Protein AF-A0AAD1AS30-F1 (afdb_monomer)

pLDDT: mean 77.39, std 13.65, range [39.88, 93.94]

Solvent-accessible surface area (backbone atoms only — not comparable to full-atom values): 8058 Å² total; per-residue (Å²): 141,64,68,65,61,52,54,53,53,50,51,54,53,48,52,54,52,49,54,53,50,52,53,52,50,53,56,51,44,54,50,42,52,52,54,44,55,59,56,69,76,44,88,89,43,78,70,53,53,60,50,45,53,52,46,53,54,51,39,52,51,52,52,53,50,50,54,52,54,50,52,48,62,75,53,72,80,58,82,58,70,66,55,58,51,50,53,53,46,52,54,46,54,50,53,51,73,70,59,84,82,53,68,69,59,50,50,52,49,52,49,50,46,53,52,51,52,48,51,52,49,53,50,50,58,64,48,54,78,66,57,78,78,75,75,76,77,86,117

Organism: NCBI:txid1423732

InterPro domains:
  IPR0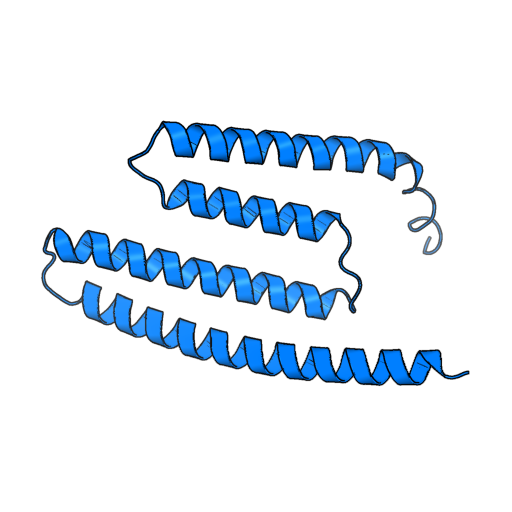09315 Phosphate-starvation-induced PsiE [PTHR37819] (5-123)
  IPR020948 Phosphate-starvation-induced PsiE-like [PF06146] (14-120)

Foldseek 3Di:
DCVVVVVVVVVVVVVVVLVVVLVVLVVVLVVLVVVLVVLVPDPDDVVSVLVSLVSVLVSVVSVLVNVLSVVCVVVPNDDDVVSVLVSVLVVLVSVLVNDDDDVVSNVVSVVVNVVSVVVVVVCCVVCVVVPPPPVPPPD

Radius of gyration: 20.55 Å; Cα contacts (8 Å, |Δi|>4): 45; chains: 1; bounding box: 48×37×62 Å

Secondary structure (DSSP, 8-state):
--HHHHHHHHHHHHHHHHHHHHHHHHHHHHHHHHHHHHHHTS---HHHHHHHHHHHHHHHHHHHHHHHHHHHHHTTT---HHHHHHHHHHHHHHHHHH--S-HHHHHHHHHHHHHHHHHHHHHHHHHHTTGGGSSSS--

Structure (mmCIF, N/CA/C/O backbone):
data_AF-A0AAD1AS30-F1
#
_entry.id   AF-A0AAD1AS30-F1
#
loop_
_atom_site.group_PDB
_atom_site.id
_atom_site.type_symbol
_atom_site.label_atom_id
_atom_site.label_alt_id
_atom_site.label_comp_id
_atom_site.label_asym_id
_atom_site.label_entity_id
_atom_site.label_seq_id
_atom_site.pdbx_PDB_ins_code
_atom_site.Cartn_x
_atom_site.Cartn_y
_atom_site.Cartn_z
_atom_site.occupancy
_atom_site.B_iso_or_equiv
_atom_site.auth_seq_id
_atom_site.auth_comp_id
_atom_site.auth_asym_id
_atom_site.auth_atom_id
_atom_site.pdbx_PDB_model_num
ATOM 1 N N . MET A 1 1 ? -31.895 -13.211 20.709 1.00 47.56 1 MET A N 1
ATOM 2 C CA . MET A 1 1 ? -31.068 -14.423 20.503 1.00 47.56 1 MET A CA 1
ATOM 3 C C . MET A 1 1 ? -30.814 -14.791 19.023 1.00 47.56 1 MET A C 1
ATOM 5 O O . MET A 1 1 ? -30.378 -15.901 18.764 1.00 47.56 1 MET A O 1
ATOM 9 N N . LYS A 1 2 ? -31.029 -13.891 18.036 1.00 55.72 2 LYS A N 1
ATOM 10 C CA . LYS A 1 2 ? -30.764 -14.167 16.600 1.00 55.72 2 LYS A CA 1
ATOM 11 C C . LYS A 1 2 ? -29.492 -13.499 16.039 1.00 55.72 2 LYS A C 1
ATOM 13 O O . LYS A 1 2 ? -29.010 -13.929 15.003 1.00 55.72 2 LYS A O 1
ATOM 18 N N . PHE A 1 3 ? -28.927 -12.493 16.715 1.00 58.81 3 PHE A N 1
ATOM 19 C CA . PHE A 1 3 ? -27.803 -11.693 16.197 1.00 58.81 3 PHE A CA 1
ATOM 20 C C . PHE A 1 3 ? -26.473 -12.456 16.077 1.00 58.81 3 PHE A C 1
ATOM 22 O O . PHE A 1 3 ? -25.702 -12.172 15.163 1.00 58.81 3 PHE A O 1
ATOM 29 N N . ASP A 1 4 ? -26.219 -13.456 16.923 1.00 65.31 4 ASP A N 1
ATOM 30 C CA . ASP A 1 4 ? -24.945 -14.192 16.891 1.00 65.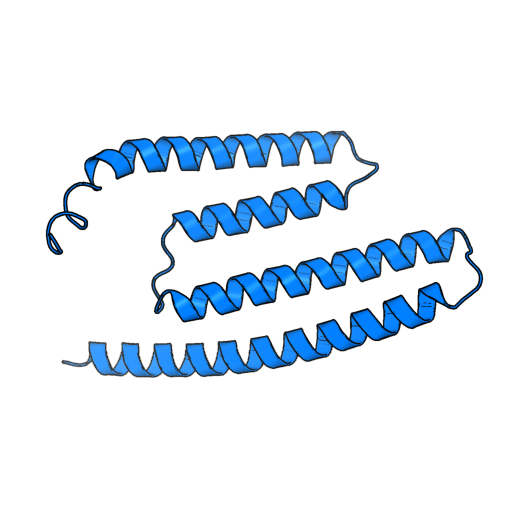31 4 ASP A CA 1
ATOM 31 C C . ASP A 1 4 ? -24.837 -15.162 15.710 1.00 65.31 4 ASP A C 1
ATOM 33 O O . ASP A 1 4 ? -23.756 -15.342 15.153 1.00 65.31 4 ASP A O 1
ATOM 37 N N . HIS A 1 5 ? -25.959 -15.732 15.257 1.00 65.50 5 HIS A N 1
ATOM 38 C CA . HIS A 1 5 ? -25.971 -16.583 14.064 1.00 65.50 5 HIS A CA 1
ATOM 39 C C . HIS A 1 5 ? -25.689 -15.777 12.788 1.00 65.50 5 HIS A C 1
ATOM 41 O O . HIS A 1 5 ? -24.949 -16.244 11.926 1.00 65.50 5 HIS A O 1
ATOM 47 N N . TYR A 1 6 ? -26.208 -14.545 12.693 1.00 69.38 6 TYR A N 1
ATOM 48 C CA . TYR A 1 6 ? -25.915 -13.650 11.568 1.00 69.38 6 TYR A CA 1
ATOM 49 C C . TYR A 1 6 ? -24.441 -13.248 11.527 1.00 69.38 6 TYR A C 1
ATOM 51 O O . TYR A 1 6 ? -23.822 -13.354 10.475 1.00 69.38 6 TYR A O 1
ATOM 59 N N . LYS A 1 7 ? -23.851 -12.862 12.667 1.00 71.25 7 LYS A N 1
ATOM 60 C CA . LYS A 1 7 ? -22.416 -12.535 12.740 1.00 71.25 7 LYS A CA 1
ATOM 61 C C . LYS A 1 7 ? -21.538 -13.709 12.309 1.00 71.25 7 LYS A C 1
ATOM 63 O O . LYS A 1 7 ? -20.586 -13.521 11.563 1.00 71.25 7 LYS A O 1
ATOM 68 N N . LYS A 1 8 ? -21.887 -14.927 12.730 1.00 75.06 8 LYS A N 1
ATOM 69 C CA . LYS A 1 8 ? -21.120 -16.132 12.396 1.00 75.06 8 LYS A CA 1
ATOM 70 C C . LYS A 1 8 ? -21.182 -16.479 10.905 1.00 75.06 8 LYS A C 1
ATOM 72 O O . LYS A 1 8 ? -20.162 -16.841 10.333 1.00 75.06 8 LYS A O 1
ATOM 77 N N . ILE A 1 9 ? -22.351 -16.334 10.275 1.00 80.81 9 ILE A N 1
ATOM 78 C CA . ILE A 1 9 ? -22.518 -16.555 8.828 1.00 80.81 9 ILE A CA 1
ATOM 79 C C . ILE A 1 9 ? -21.784 -15.475 8.024 1.00 80.81 9 ILE A C 1
ATOM 81 O O . ILE A 1 9 ? -21.121 -15.798 7.044 1.00 80.81 9 ILE A O 1
ATOM 85 N N . VAL A 1 10 ? -21.867 -14.210 8.451 1.00 78.81 10 VAL A N 1
ATOM 86 C CA . VAL A 1 10 ? -21.181 -13.089 7.789 1.00 78.81 10 VAL A CA 1
ATOM 87 C C . VAL A 1 10 ? -19.663 -13.247 7.859 1.00 78.81 10 VAL A C 1
ATOM 89 O O . VAL A 1 10 ? -19.015 -13.138 6.824 1.00 78.81 10 VAL A O 1
ATOM 92 N N . ASN A 1 11 ? -19.103 -13.577 9.026 1.00 77.81 11 ASN A N 1
ATOM 93 C CA . ASN A 1 11 ? -17.660 -13.794 9.166 1.00 77.81 11 ASN A CA 1
ATOM 94 C C . ASN A 1 11 ? -17.186 -15.003 8.347 1.00 77.81 11 ASN A C 1
ATOM 96 O O . ASN A 1 11 ? -16.188 -14.909 7.648 1.00 77.81 11 ASN A O 1
ATOM 100 N N . ALA A 1 12 ? -17.935 -16.112 8.354 1.00 81.12 12 ALA A N 1
ATOM 101 C CA . ALA A 1 12 ? -17.587 -17.278 7.541 1.00 81.12 12 ALA A CA 1
ATOM 102 C C . ALA A 1 12 ? -17.622 -16.969 6.033 1.00 81.12 12 ALA A C 1
ATOM 104 O O . ALA A 1 12 ? -16.759 -17.421 5.284 1.00 81.12 12 ALA A O 1
ATOM 105 N N . ALA A 1 13 ? -18.603 -16.183 5.577 1.00 83.19 13 ALA A N 1
ATOM 106 C CA . ALA A 1 13 ? -18.667 -15.731 4.191 1.00 83.19 13 ALA A CA 1
ATOM 107 C C . ALA A 1 13 ? -17.510 -14.777 3.841 1.00 83.19 13 ALA A C 1
ATOM 109 O O . ALA A 1 13 ? -16.945 -14.890 2.754 1.00 83.19 13 ALA A O 1
ATOM 110 N N . LEU A 1 14 ? -17.141 -13.874 4.758 1.00 81.50 14 LEU A N 1
ATOM 111 C CA . LEU A 1 14 ? -15.996 -12.974 4.613 1.00 81.50 14 LEU A CA 1
ATOM 112 C C . LEU A 1 14 ? -14.677 -13.740 4.523 1.00 81.50 14 LEU A C 1
ATOM 114 O O . LEU A 1 14 ? -13.916 -13.475 3.600 1.00 81.50 14 LEU A O 1
ATOM 118 N N . ASP A 1 15 ? -14.438 -14.719 5.396 1.00 82.62 15 ASP A N 1
ATOM 119 C CA . ASP A 1 15 ? -13.218 -15.536 5.380 1.00 82.62 15 ASP A CA 1
ATOM 120 C C . ASP A 1 15 ? -13.075 -16.322 4.069 1.00 82.62 15 ASP A C 1
ATOM 122 O O . ASP A 1 15 ? -11.998 -16.357 3.472 1.00 82.62 15 ASP A O 1
ATOM 126 N N . ILE A 1 16 ? -14.171 -16.909 3.570 1.00 87.06 16 ILE A N 1
ATOM 127 C CA . ILE A 1 16 ? -14.179 -17.616 2.279 1.00 87.06 16 ILE A CA 1
ATOM 128 C C . ILE A 1 16 ? -13.884 -16.645 1.130 1.00 87.06 16 ILE A C 1
ATOM 130 O O . ILE A 1 16 ? -13.077 -16.955 0.250 1.00 87.06 16 ILE A O 1
ATOM 134 N N . LEU A 1 17 ? -14.518 -15.467 1.135 1.00 85.25 17 LEU A N 1
ATOM 135 C CA . LEU A 1 17 ? -14.298 -14.438 0.121 1.00 85.25 17 LEU A CA 1
ATOM 136 C C . LEU A 1 17 ? -12.850 -13.933 0.145 1.00 85.25 17 LEU A C 1
ATOM 138 O O . LEU A 1 17 ? -12.240 -13.785 -0.913 1.00 85.25 17 LEU A O 1
ATOM 142 N N . LEU A 1 18 ? -12.289 -13.706 1.333 1.00 83.50 18 LEU A N 1
ATOM 143 C CA . LEU A 1 18 ? -10.914 -13.250 1.497 1.00 83.50 18 LEU A CA 1
ATOM 144 C C . LEU A 1 18 ? -9.902 -14.312 1.077 1.00 83.50 18 LEU A C 1
ATOM 146 O O . LEU A 1 18 ? -8.936 -13.985 0.392 1.00 83.50 18 LEU A O 1
ATOM 150 N N . GLY A 1 19 ? -10.135 -15.577 1.431 1.00 85.19 19 GLY A N 1
ATOM 151 C CA . GLY A 1 19 ? -9.299 -16.691 0.992 1.00 85.19 19 GLY A CA 1
ATOM 152 C C . GLY A 1 19 ? -9.296 -16.839 -0.531 1.00 85.19 19 GLY A C 1
ATOM 153 O O . GLY A 1 19 ? -8.231 -16.945 -1.139 1.00 85.19 19 GLY A O 1
ATOM 154 N N . LEU A 1 20 ? -10.473 -16.762 -1.166 1.00 89.25 20 LEU A N 1
ATOM 155 C CA . LEU A 1 20 ? -10.594 -16.759 -2.627 1.00 89.25 20 LEU A CA 1
ATOM 156 C C . LEU A 1 20 ? -9.821 -15.584 -3.242 1.00 89.25 20 LEU A C 1
ATOM 158 O O . LEU A 1 20 ? -9.058 -15.765 -4.191 1.00 89.25 20 LEU A O 1
ATOM 162 N N . LEU A 1 21 ? -10.004 -14.385 -2.690 1.00 87.75 21 LEU A N 1
ATOM 163 C CA . LEU A 1 21 ? -9.358 -13.169 -3.165 1.00 87.75 21 LEU A CA 1
ATOM 164 C C . LEU A 1 21 ? -7.831 -13.254 -3.042 1.00 87.75 21 LEU A C 1
ATOM 166 O O . LEU A 1 21 ? -7.132 -12.931 -4.000 1.00 87.75 21 LEU A O 1
ATOM 170 N N . ALA A 1 22 ? -7.310 -13.760 -1.923 1.00 85.81 22 ALA A N 1
ATOM 171 C CA . ALA A 1 22 ? -5.879 -13.977 -1.728 1.00 85.81 22 ALA A CA 1
ATOM 172 C C . ALA A 1 22 ? -5.293 -14.919 -2.793 1.00 85.81 22 ALA A C 1
ATOM 174 O O . ALA A 1 22 ? -4.264 -14.604 -3.391 1.00 85.81 22 ALA A O 1
ATOM 175 N N . ILE A 1 23 ? -5.976 -16.033 -3.090 1.00 89.50 23 ILE A N 1
ATOM 176 C CA . ILE A 1 23 ? -5.553 -16.982 -4.134 1.00 89.50 23 ILE A CA 1
ATOM 177 C C . ILE A 1 23 ? -5.503 -16.296 -5.502 1.00 89.50 23 ILE A C 1
ATOM 179 O O . ILE A 1 23 ? -4.505 -16.417 -6.214 1.00 89.50 23 ILE A O 1
ATOM 183 N N . VAL A 1 24 ? -6.554 -15.553 -5.866 1.00 91.06 24 VAL A N 1
ATOM 184 C CA . VAL A 1 24 ? -6.606 -14.814 -7.135 1.00 91.06 24 VAL A CA 1
ATOM 185 C C . VAL A 1 24 ? -5.426 -13.852 -7.233 1.00 91.06 24 VAL A C 1
ATOM 187 O O . VAL A 1 24 ? -4.710 -13.863 -8.233 1.00 91.06 24 VAL A O 1
ATOM 190 N N . VAL A 1 25 ? -5.173 -13.062 -6.191 1.00 88.12 25 VAL A N 1
ATOM 191 C CA . VAL A 1 25 ? -4.095 -12.070 -6.214 1.00 88.12 25 VAL A CA 1
ATOM 192 C C . VAL A 1 25 ? -2.724 -12.732 -6.353 1.00 88.12 25 VAL A C 1
ATOM 194 O O . VAL A 1 25 ? -1.932 -12.280 -7.177 1.00 88.12 25 VAL A O 1
ATOM 197 N N . VAL A 1 26 ? -2.457 -13.838 -5.650 1.00 89.06 26 VAL A N 1
ATOM 198 C CA . VAL A 1 26 ? -1.198 -14.593 -5.800 1.00 89.06 26 VAL A CA 1
ATOM 199 C C . VAL A 1 26 ? -1.009 -15.087 -7.239 1.00 89.06 26 VAL A C 1
ATOM 201 O O . VAL A 1 26 ? 0.081 -14.947 -7.796 1.00 89.06 26 VAL A O 1
ATOM 204 N N . VAL A 1 27 ? -2.061 -15.604 -7.884 1.00 91.81 27 VAL A N 1
ATOM 205 C CA . VAL A 1 27 ? -2.001 -16.031 -9.294 1.00 91.81 27 VAL A CA 1
ATOM 206 C C . VAL A 1 27 ? -1.682 -14.853 -10.221 1.00 91.81 27 VAL A C 1
ATOM 208 O O . VAL A 1 27 ? -0.825 -14.974 -11.098 1.00 91.81 27 VAL A O 1
ATOM 211 N N . PHE A 1 28 ? -2.326 -13.701 -10.016 1.00 89.62 28 PHE A N 1
ATOM 212 C CA . PHE A 1 28 ? -2.024 -12.488 -10.780 1.00 89.62 28 PHE A CA 1
ATOM 213 C C . PHE A 1 28 ? -0.582 -12.022 -10.555 1.00 89.62 28 PHE A C 1
ATOM 215 O O . PHE A 1 28 ? 0.113 -11.715 -11.520 1.00 89.62 28 PHE A O 1
ATOM 222 N N . MET A 1 29 ? -0.097 -12.024 -9.313 1.00 89.44 29 MET A N 1
ATOM 223 C CA . MET A 1 29 ? 1.276 -11.635 -8.986 1.00 89.44 29 MET A CA 1
ATOM 224 C C . MET A 1 29 ? 2.314 -12.510 -9.693 1.00 89.44 29 MET A C 1
ATOM 226 O O . MET A 1 29 ? 3.277 -11.981 -10.246 1.00 89.44 29 MET A O 1
ATOM 230 N N . LEU A 1 30 ? 2.106 -13.829 -9.733 1.00 92.62 30 LEU A N 1
ATOM 231 C CA . LEU A 1 30 ? 2.980 -14.743 -10.475 1.00 92.62 30 LEU A CA 1
ATOM 232 C C . LEU A 1 30 ? 3.008 -14.418 -11.971 1.00 92.62 30 LEU A C 1
ATOM 234 O O . LEU A 1 30 ? 4.075 -14.436 -12.583 1.00 92.62 30 LEU A O 1
ATOM 238 N N . ARG A 1 31 ? 1.855 -14.073 -12.551 1.00 91.94 31 ARG A N 1
ATOM 239 C CA . ARG A 1 31 ? 1.770 -13.653 -13.953 1.00 91.94 31 ARG A CA 1
ATOM 240 C C . ARG A 1 31 ? 2.596 -12.391 -14.214 1.00 91.94 31 ARG A C 1
ATOM 242 O O . ARG A 1 31 ? 3.422 -12.408 -15.120 1.00 91.94 31 ARG A O 1
ATOM 249 N N . TYR A 1 32 ? 2.461 -11.366 -13.369 1.00 88.44 32 TYR A N 1
ATOM 250 C CA . TYR A 1 32 ? 3.268 -10.145 -13.471 1.00 88.44 32 TYR A CA 1
ATOM 251 C C . TYR A 1 32 ? 4.773 -10.422 -13.355 1.00 88.44 32 TYR A C 1
ATOM 253 O O . TYR A 1 32 ? 5.553 -9.855 -14.114 1.00 88.44 32 TYR A O 1
ATOM 261 N N . ILE A 1 33 ? 5.198 -11.325 -12.462 1.00 89.44 33 ILE A N 1
ATOM 262 C CA . ILE A 1 33 ? 6.614 -11.717 -12.337 1.00 89.44 33 ILE A CA 1
ATOM 263 C C . ILE A 1 33 ? 7.135 -12.331 -13.645 1.00 89.44 33 ILE A C 1
ATOM 265 O O . ILE A 1 33 ? 8.232 -11.987 -14.091 1.00 89.44 33 ILE A O 1
ATOM 269 N N . ILE A 1 34 ? 6.357 -13.219 -14.272 1.00 90.31 34 ILE A N 1
ATOM 270 C CA . ILE A 1 34 ? 6.724 -13.847 -15.550 1.00 90.31 34 ILE A CA 1
ATOM 271 C C . ILE A 1 34 ? 6.786 -12.796 -16.666 1.00 90.31 34 ILE A C 1
ATOM 273 O O . ILE A 1 34 ? 7.752 -12.775 -17.433 1.00 90.31 34 ILE A O 1
ATOM 277 N N . ASP A 1 35 ? 5.796 -11.903 -16.737 1.00 86.25 35 ASP A N 1
ATOM 278 C CA . ASP A 1 35 ? 5.728 -10.846 -17.748 1.00 86.25 35 ASP A CA 1
ATOM 279 C C . ASP A 1 35 ? 6.930 -9.893 -17.632 1.00 86.25 35 ASP A C 1
ATOM 281 O O . ASP A 1 35 ? 7.648 -9.692 -18.617 1.00 86.25 35 ASP A O 1
ATOM 285 N N . ILE A 1 36 ? 7.232 -9.405 -16.423 1.00 86.31 36 ILE A N 1
ATOM 286 C CA . ILE A 1 36 ? 8.406 -8.565 -16.134 1.00 86.31 36 ILE A CA 1
ATOM 287 C C . ILE A 1 36 ? 9.701 -9.299 -16.506 1.00 86.31 36 ILE A C 1
ATOM 289 O O . ILE A 1 36 ? 10.540 -8.745 -17.220 1.00 86.31 36 ILE A O 1
ATOM 293 N N . GLY A 1 37 ? 9.856 -10.557 -16.075 1.00 85.75 37 GLY A N 1
ATOM 294 C CA . GLY A 1 37 ? 11.038 -11.366 -16.375 1.00 85.75 37 GL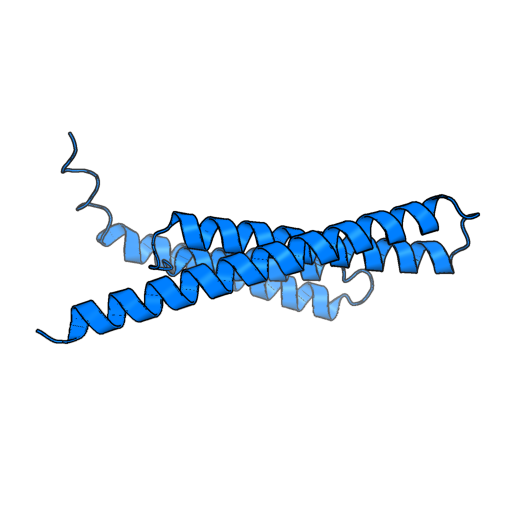Y A CA 1
ATOM 295 C C . GLY A 1 37 ? 11.257 -11.549 -17.879 1.00 85.75 37 GLY A C 1
ATOM 296 O O . GLY A 1 37 ? 12.377 -11.411 -18.368 1.00 85.75 37 GLY A O 1
ATOM 297 N N . SER A 1 38 ? 10.183 -11.772 -18.638 1.00 82.75 38 SER A N 1
ATOM 298 C CA . SER A 1 38 ? 10.248 -11.916 -20.095 1.00 82.75 38 SER A CA 1
ATOM 299 C C . SER A 1 38 ? 10.592 -10.610 -20.826 1.00 82.75 38 SER A C 1
ATOM 301 O O . SER A 1 38 ? 11.236 -10.649 -21.878 1.00 82.75 38 SER A O 1
ATOM 303 N N . MET A 1 39 ? 10.194 -9.455 -20.277 1.00 79.94 39 MET A N 1
ATOM 304 C CA . MET A 1 39 ? 10.507 -8.138 -20.839 1.00 79.94 39 MET A CA 1
ATOM 305 C C . MET A 1 39 ? 11.962 -7.732 -20.588 1.00 79.94 39 MET A C 1
ATOM 307 O O . MET A 1 39 ? 12.580 -7.163 -21.484 1.00 79.94 39 MET A O 1
ATOM 311 N N . ILE A 1 40 ? 12.527 -8.068 -19.423 1.00 78.81 40 ILE A N 1
ATOM 312 C CA . ILE A 1 40 ? 13.928 -7.767 -19.073 1.00 78.81 40 ILE A CA 1
ATOM 313 C C . ILE A 1 40 ? 14.917 -8.554 -19.950 1.00 78.81 40 ILE A C 1
ATOM 315 O O . ILE A 1 40 ? 16.001 -8.063 -20.254 1.00 78.81 40 ILE A O 1
ATOM 319 N N . LEU A 1 41 ? 14.544 -9.759 -20.391 1.00 75.12 41 LEU A N 1
ATOM 320 C CA . LEU A 1 41 ? 15.390 -10.615 -21.235 1.00 75.12 41 LEU A CA 1
ATOM 321 C C . LEU A 1 41 ? 15.445 -10.183 -22.716 1.00 75.12 41 LEU A C 1
ATOM 323 O O . LEU A 1 41 ? 16.216 -10.758 -23.486 1.00 75.12 41 LEU A O 1
ATOM 327 N N . ARG A 1 42 ? 14.642 -9.197 -23.144 1.00 74.06 42 ARG A N 1
ATOM 328 C CA . ARG A 1 42 ? 14.658 -8.655 -24.516 1.00 74.06 42 ARG A CA 1
ATOM 329 C C . ARG A 1 42 ? 15.573 -7.425 -24.612 1.00 74.06 42 ARG A C 1
ATOM 331 O O . ARG A 1 42 ? 15.713 -6.698 -23.632 1.00 74.06 42 ARG A O 1
ATOM 338 N N . PRO A 1 43 ? 16.175 -7.143 -25.784 1.00 68.06 43 PRO A N 1
ATOM 339 C CA . PRO A 1 43 ? 17.016 -5.961 -25.963 1.00 68.06 43 PRO A CA 1
ATOM 340 C C . PRO A 1 43 ? 16.245 -4.668 -25.645 1.00 68.06 43 PRO A C 1
ATOM 342 O O . PRO A 1 43 ? 15.176 -4.401 -26.201 1.00 68.06 43 PRO A O 1
ATOM 345 N N . LEU A 1 44 ? 16.807 -3.885 -24.717 1.00 61.94 44 LEU A N 1
ATOM 346 C CA . LEU A 1 44 ? 16.237 -2.663 -24.146 1.00 61.94 44 LEU A CA 1
ATOM 347 C C . LEU A 1 44 ? 16.001 -1.597 -25.224 1.00 61.94 44 LEU A C 1
ATOM 349 O O . LEU A 1 44 ? 16.927 -0.940 -25.690 1.00 61.94 44 LEU A O 1
ATOM 353 N N . SER A 1 45 ? 14.734 -1.415 -25.590 1.00 66.62 45 SER A N 1
ATOM 354 C CA . SER A 1 45 ? 14.242 -0.241 -26.322 1.00 66.62 45 SER A CA 1
ATOM 355 C C . SER A 1 45 ? 13.563 0.708 -25.327 1.00 66.62 45 SER A C 1
ATOM 357 O O . SER A 1 45 ? 12.999 0.238 -24.339 1.00 66.62 45 SER A O 1
ATOM 359 N N . ALA A 1 46 ? 13.582 2.024 -25.566 1.00 64.12 46 ALA A N 1
ATOM 360 C CA . ALA A 1 46 ? 13.008 3.015 -24.640 1.00 64.12 46 ALA A CA 1
ATOM 361 C C . ALA A 1 46 ? 11.525 2.741 -24.292 1.00 64.12 46 ALA A C 1
ATOM 363 O O . ALA A 1 46 ? 11.126 2.897 -23.139 1.00 64.12 46 ALA A O 1
ATOM 364 N N . ASP A 1 47 ? 10.744 2.213 -25.242 1.00 70.38 47 ASP A N 1
ATOM 365 C CA . ASP A 1 47 ? 9.357 1.774 -25.015 1.00 70.38 47 ASP A CA 1
ATOM 366 C C . ASP A 1 47 ? 9.229 0.560 -24.075 1.00 70.38 47 ASP A C 1
ATOM 368 O O . ASP A 1 47 ? 8.263 0.454 -23.317 1.00 70.38 47 ASP A O 1
ATOM 372 N N . LEU A 1 48 ? 10.203 -0.361 -24.074 1.00 74.38 48 LEU A N 1
ATOM 373 C CA . LEU A 1 48 ? 10.198 -1.491 -23.138 1.00 74.38 48 LEU A CA 1
ATOM 374 C C . LEU A 1 48 ? 10.445 -1.029 -21.703 1.00 74.38 48 LEU A C 1
ATOM 376 O O . LEU A 1 48 ? 9.871 -1.607 -20.785 1.00 74.38 48 LEU A O 1
ATOM 380 N N . PHE A 1 49 ? 11.261 0.007 -21.497 1.00 75.12 49 PHE A N 1
ATOM 381 C CA . PHE A 1 49 ? 11.556 0.508 -20.156 1.00 75.12 49 PHE A CA 1
ATOM 382 C C . PHE A 1 49 ? 10.302 1.072 -19.477 1.00 75.12 49 PHE A C 1
ATOM 384 O O . PHE A 1 49 ? 9.984 0.681 -18.354 1.00 75.12 49 PHE A O 1
ATOM 391 N N . GLY A 1 50 ? 9.535 1.911 -20.185 1.00 77.69 50 GLY A N 1
ATOM 392 C CA . GLY A 1 50 ? 8.257 2.423 -19.680 1.00 77.69 50 GLY A CA 1
ATOM 393 C C . GLY A 1 50 ? 7.273 1.297 -19.354 1.00 77.69 50 GLY A C 1
ATOM 394 O O . GLY A 1 50 ? 6.638 1.304 -18.298 1.00 77.69 50 GLY A O 1
ATOM 395 N N . LYS A 1 51 ? 7.217 0.270 -20.211 1.00 80.56 51 LYS A N 1
ATOM 396 C CA . LYS A 1 51 ? 6.361 -0.898 -19.991 1.00 80.56 51 LYS A CA 1
ATOM 397 C C . LYS A 1 51 ? 6.780 -1.709 -18.761 1.00 80.56 51 LYS A C 1
ATOM 399 O O . LYS A 1 51 ? 5.927 -2.059 -17.955 1.00 80.56 51 LYS A O 1
ATOM 404 N N . VAL A 1 52 ? 8.075 -1.943 -18.557 1.00 82.62 52 VAL A N 1
ATOM 405 C CA . VAL A 1 52 ? 8.593 -2.655 -17.375 1.00 82.62 52 VAL A CA 1
ATOM 406 C C . VAL A 1 52 ? 8.250 -1.910 -16.085 1.00 82.62 52 VAL A C 1
ATOM 408 O O . VAL A 1 52 ? 7.766 -2.531 -15.141 1.00 82.62 52 VAL A O 1
ATOM 411 N N . ILE A 1 53 ? 8.435 -0.587 -16.041 1.00 82.25 53 ILE A N 1
ATOM 412 C CA . ILE A 1 53 ? 8.083 0.220 -14.861 1.00 82.25 53 ILE A CA 1
ATOM 413 C C . ILE A 1 53 ? 6.583 0.13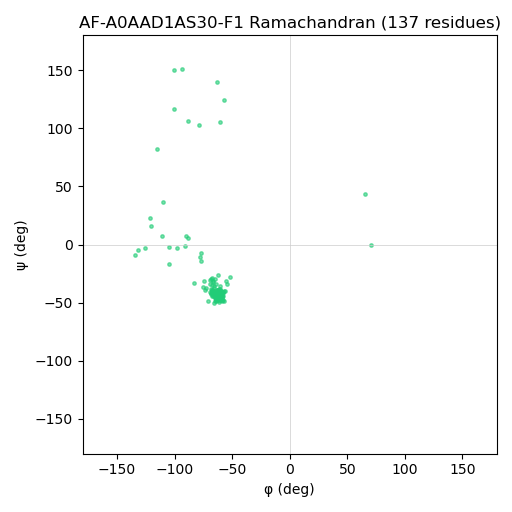2 -14.554 1.00 82.25 53 ILE A C 1
ATOM 415 O O . ILE A 1 53 ? 6.201 0.027 -13.385 1.00 82.25 53 ILE A O 1
ATOM 419 N N . GLN A 1 54 ? 5.734 0.112 -15.583 1.00 82.44 54 GLN A N 1
ATOM 420 C CA . GLN A 1 54 ? 4.290 -0.056 -15.423 1.00 82.44 54 GLN A CA 1
ATOM 421 C C . GLN A 1 54 ? 3.920 -1.437 -14.851 1.00 82.44 54 GLN A C 1
ATOM 423 O O . GLN A 1 54 ? 3.097 -1.521 -13.932 1.00 82.44 54 GLN A O 1
ATOM 428 N N . GLU A 1 55 ? 4.535 -2.513 -15.348 1.00 86.19 55 GLU A N 1
ATOM 429 C CA . GLU A 1 55 ? 4.299 -3.875 -14.846 1.00 86.19 55 GLU A CA 1
ATOM 430 C C . GLU A 1 55 ? 4.804 -4.038 -13.398 1.00 86.19 55 GLU A C 1
ATOM 432 O O . GLU A 1 55 ? 4.078 -4.538 -12.538 1.00 86.19 55 GLU A O 1
ATOM 437 N N . VAL A 1 56 ? 6.000 -3.527 -13.076 1.00 85.75 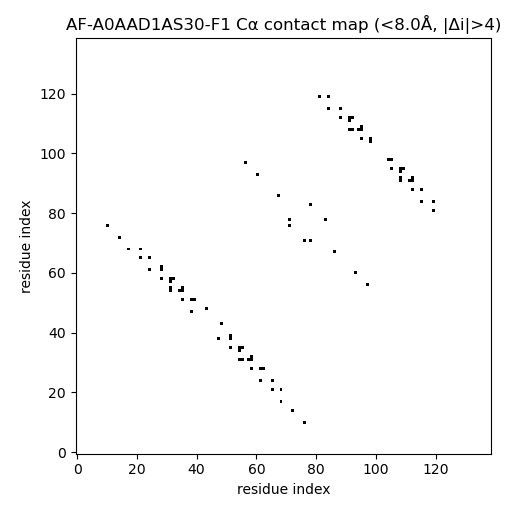56 VAL A N 1
ATOM 438 C CA . VAL A 1 56 ? 6.573 -3.541 -11.710 1.00 85.75 56 VAL A CA 1
ATOM 439 C C . VAL A 1 56 ? 5.696 -2.759 -10.730 1.00 85.75 56 VAL A C 1
ATOM 441 O O . VAL A 1 56 ? 5.409 -3.217 -9.623 1.00 85.75 56 VAL A O 1
ATOM 444 N N . THR A 1 57 ? 5.217 -1.591 -11.150 1.00 83.81 57 THR A N 1
ATOM 445 C CA . THR A 1 57 ? 4.289 -0.762 -10.374 1.00 83.81 57 THR A CA 1
ATOM 446 C C . THR A 1 57 ? 2.974 -1.487 -10.077 1.00 83.81 57 THR A C 1
ATOM 448 O O . THR A 1 57 ? 2.400 -1.325 -8.994 1.00 83.81 57 THR A O 1
ATOM 451 N N . SER A 1 58 ? 2.474 -2.263 -11.040 1.00 86.25 58 SER A N 1
ATOM 452 C CA . SER A 1 58 ? 1.238 -3.043 -10.908 1.00 86.25 58 SER A CA 1
ATOM 453 C C . SER A 1 58 ? 1.436 -4.254 -9.996 1.00 86.25 58 SER A C 1
ATOM 455 O O . SER A 1 58 ? 0.581 -4.546 -9.163 1.00 86.25 58 SER A O 1
ATOM 457 N N . PHE A 1 59 ? 2.598 -4.905 -10.065 1.00 88.44 59 PHE A N 1
ATOM 458 C CA . PHE A 1 59 ? 2.984 -5.951 -9.122 1.00 88.44 59 PHE A CA 1
ATOM 459 C C . PHE A 1 59 ? 3.018 -5.434 -7.675 1.00 88.44 59 PHE A C 1
ATOM 461 O O . PHE A 1 59 ? 2.446 -6.059 -6.780 1.00 88.44 59 PHE A O 1
ATOM 468 N N . PHE A 1 60 ? 3.631 -4.268 -7.444 1.00 83.31 60 PHE A N 1
ATOM 469 C CA . PHE A 1 60 ? 3.731 -3.686 -6.104 1.00 83.31 60 PHE A CA 1
ATOM 470 C C . PHE A 1 60 ? 2.355 -3.321 -5.513 1.00 83.31 60 PHE A C 1
ATOM 472 O O . PHE A 1 60 ? 2.142 -3.522 -4.320 1.00 83.31 60 PHE A O 1
ATOM 479 N N . MET A 1 61 ? 1.389 -2.890 -6.342 1.00 83.81 61 MET A N 1
ATOM 480 C CA . MET A 1 61 ? -0.014 -2.702 -5.916 1.00 83.81 61 MET A CA 1
ATOM 481 C C . MET A 1 61 ? -0.645 -3.968 -5.371 1.00 83.81 61 MET A C 1
ATOM 483 O O . MET A 1 61 ? -1.320 -3.947 -4.344 1.00 83.81 61 MET A O 1
ATOM 487 N N . LEU A 1 62 ? -0.476 -5.066 -6.104 1.00 87.44 62 LEU A N 1
ATOM 488 C CA . LEU A 1 62 ? -1.073 -6.336 -5.728 1.00 87.44 62 LEU A CA 1
ATOM 489 C C . LEU A 1 62 ? -0.427 -6.874 -4.456 1.00 87.44 62 LEU A C 1
ATOM 491 O O . LEU A 1 62 ? -1.137 -7.350 -3.577 1.00 87.44 62 LEU A O 1
ATOM 495 N N . PHE A 1 63 ? 0.890 -6.723 -4.313 1.00 85.00 63 PHE A N 1
ATOM 496 C CA . PHE A 1 63 ? 1.593 -7.074 -3.083 1.00 85.00 63 PHE A CA 1
ATOM 497 C C . PHE A 1 63 ? 1.085 -6.284 -1.868 1.00 85.00 63 PHE A C 1
ATOM 499 O O . PHE A 1 63 ? 0.790 -6.873 -0.829 1.00 85.00 63 PHE A O 1
ATOM 506 N N . GLU A 1 64 ? 0.931 -4.966 -2.005 1.00 80.81 64 GLU A N 1
ATOM 507 C CA . GLU A 1 64 ? 0.362 -4.115 -0.957 1.00 80.81 64 GLU A CA 1
ATOM 508 C C . GLU A 1 64 ? -1.052 -4.573 -0.578 1.00 80.81 64 GLU A C 1
ATOM 510 O O . GLU A 1 64 ? -1.369 -4.724 0.602 1.00 80.81 64 GLU A O 1
ATOM 515 N N . PHE A 1 65 ? -1.879 -4.882 -1.577 1.00 81.19 65 PHE A N 1
ATOM 516 C CA . PHE A 1 65 ? -3.223 -5.400 -1.362 1.00 81.19 65 PHE A CA 1
ATOM 517 C C . PHE A 1 65 ? -3.232 -6.727 -0.590 1.00 81.19 65 PHE A C 1
ATOM 519 O O . PHE A 1 65 ? -4.032 -6.886 0.331 1.00 81.19 65 PHE A O 1
ATOM 526 N N . VAL A 1 66 ? -2.309 -7.647 -0.888 1.00 83.19 66 VAL A N 1
ATOM 527 C CA . VAL A 1 66 ? -2.148 -8.897 -0.125 1.00 83.19 66 VAL A CA 1
ATOM 528 C C . VAL A 1 66 ? -1.762 -8.619 1.326 1.00 83.19 66 VAL A C 1
ATOM 530 O O . VAL A 1 66 ? -2.367 -9.196 2.226 1.00 83.19 66 VAL A O 1
ATOM 533 N N . ILE A 1 67 ? -0.803 -7.722 1.578 1.00 79.44 67 ILE A N 1
ATOM 534 C CA . ILE A 1 67 ? -0.395 -7.366 2.948 1.00 79.44 67 ILE A CA 1
ATOM 535 C C . ILE A 1 67 ? -1.580 -6.809 3.741 1.00 79.44 67 ILE A C 1
ATOM 537 O O . ILE A 1 67 ? -1.782 -7.183 4.897 1.00 79.44 67 ILE A O 1
ATOM 541 N N . MET A 1 68 ? -2.374 -5.928 3.130 1.00 76.88 68 MET A N 1
ATOM 542 C CA . MET A 1 68 ? -3.569 -5.374 3.769 1.00 76.88 68 MET A CA 1
ATOM 543 C C . MET A 1 68 ? -4.598 -6.456 4.094 1.00 76.88 68 MET A C 1
ATOM 545 O O . MET A 1 68 ? -5.195 -6.445 5.169 1.00 76.88 68 MET A O 1
ATOM 549 N N . LEU A 1 69 ? -4.786 -7.399 3.176 1.00 77.62 69 LEU A N 1
ATOM 550 C CA . LEU A 1 69 ? -5.736 -8.493 3.311 1.00 77.62 69 LEU A CA 1
ATOM 551 C C . LEU A 1 69 ? -5.316 -9.468 4.422 1.00 77.62 69 LEU A C 1
ATOM 553 O O . LEU A 1 69 ? -6.157 -9.877 5.217 1.00 77.62 69 LEU A O 1
ATOM 557 N N . ILE A 1 70 ? -4.018 -9.762 4.548 1.00 74.94 70 ILE A N 1
ATOM 558 C CA . ILE A 1 70 ? -3.470 -10.561 5.656 1.00 74.94 70 ILE A CA 1
ATOM 559 C C . ILE A 1 70 ? -3.698 -9.852 6.997 1.00 74.94 70 ILE A C 1
ATOM 561 O O . ILE A 1 70 ? -4.245 -10.457 7.917 1.00 74.94 70 ILE A O 1
ATOM 565 N N . ARG A 1 71 ? -3.380 -8.554 7.094 1.00 72.81 71 ARG A N 1
ATOM 566 C CA . ARG A 1 71 ? -3.610 -7.771 8.323 1.00 72.81 71 ARG A CA 1
ATOM 567 C C . ARG A 1 71 ? -5.082 -7.712 8.726 1.00 72.81 71 ARG A C 1
ATOM 569 O O . ARG A 1 71 ? -5.398 -7.753 9.910 1.00 72.81 71 ARG A O 1
ATOM 576 N N . TYR A 1 72 ? -5.989 -7.652 7.752 1.00 73.88 72 TYR A N 1
ATOM 577 C CA . TYR A 1 72 ? -7.426 -7.701 8.019 1.00 73.88 72 TYR A CA 1
ATOM 578 C C . TYR A 1 72 ? -7.853 -9.022 8.682 1.00 73.88 72 TYR A C 1
ATOM 580 O O . TYR A 1 72 ? -8.675 -9.005 9.600 1.00 73.88 72 TYR A O 1
ATOM 588 N N . ILE A 1 73 ? -7.294 -10.156 8.242 1.00 70.19 73 ILE A N 1
ATOM 589 C CA . ILE A 1 73 ? -7.562 -11.471 8.849 1.00 70.19 73 ILE A CA 1
ATOM 590 C C . ILE A 1 73 ? -6.993 -11.520 10.273 1.00 70.19 73 ILE A C 1
ATOM 592 O O . ILE A 1 73 ? -7.672 -11.984 11.190 1.00 70.19 73 ILE A O 1
ATOM 596 N N . GLU A 1 74 ? -5.773 -11.014 10.469 1.00 66.19 74 GLU A N 1
ATOM 597 C CA . GLU A 1 74 ? -5.071 -11.042 11.760 1.00 66.19 74 GLU A CA 1
ATOM 598 C C . GLU A 1 74 ? -5.768 -10.211 12.855 1.00 66.19 74 GLU A C 1
ATOM 600 O O . GLU A 1 74 ? -5.708 -10.573 14.029 1.00 66.19 74 GLU A O 1
ATOM 605 N N . GLU A 1 75 ? -6.485 -9.141 12.499 1.00 64.69 75 GLU A N 1
ATOM 606 C CA . GLU A 1 75 ? -7.140 -8.234 13.462 1.00 64.69 75 GLU A CA 1
ATOM 607 C C . GLU A 1 75 ? -8.584 -8.611 13.836 1.00 64.69 75 GLU A C 1
ATOM 609 O O . GLU A 1 75 ? -9.262 -7.879 14.562 1.00 64.69 75 GLU A O 1
ATOM 614 N N . GLY A 1 76 ? -9.069 -9.779 13.402 1.00 58.31 76 GLY A N 1
ATOM 615 C CA . GLY A 1 76 ? -10.316 -10.347 13.918 1.00 58.31 76 GLY A CA 1
ATOM 616 C C . GLY A 1 76 ? -11.571 -9.526 13.592 1.00 58.31 76 GLY A C 1
ATOM 617 O O . GLY A 1 76 ? -12.442 -9.369 14.448 1.00 58.31 76 GLY A O 1
ATOM 618 N N . HIS A 1 77 ? -11.691 -9.034 12.352 1.00 52.50 77 HIS A N 1
ATOM 619 C CA . HIS A 1 77 ? -12.895 -8.387 11.791 1.00 52.50 77 HIS A CA 1
ATOM 620 C C . HIS A 1 77 ? -13.281 -6.993 12.328 1.00 52.50 77 HIS A C 1
ATOM 622 O O . HIS A 1 77 ? -14.248 -6.403 11.835 1.00 52.50 77 HIS A O 1
ATOM 628 N N . HIS A 1 78 ? -12.543 -6.409 13.271 1.00 56.12 78 HIS A N 1
ATOM 629 C CA . HIS A 1 78 ? -12.676 -4.986 13.585 1.00 56.12 78 HIS A CA 1
ATOM 630 C C . HIS A 1 78 ? -11.541 -4.241 12.906 1.00 56.12 78 HIS A C 1
ATOM 632 O O . HIS A 1 78 ? -10.400 -4.487 13.251 1.00 56.12 78 HIS A O 1
ATOM 638 N N . ILE A 1 79 ? -11.845 -3.337 11.968 1.00 54.94 79 ILE A N 1
ATOM 639 C CA . ILE A 1 79 ? -10.845 -2.433 11.385 1.00 54.94 79 ILE A CA 1
ATOM 640 C C . ILE A 1 79 ? -10.792 -1.189 12.278 1.00 54.94 79 ILE A C 1
ATOM 642 O O . ILE A 1 79 ? -11.720 -0.371 12.233 1.00 54.94 79 ILE A O 1
ATOM 646 N N . PRO A 1 80 ? -9.748 -0.993 13.100 1.00 63.78 80 PRO A N 1
ATOM 647 C CA . PRO A 1 80 ? -9.555 0.271 13.788 1.00 63.78 80 PRO A CA 1
ATOM 648 C C . PRO A 1 80 ? -9.334 1.363 12.741 1.00 63.78 80 PRO A C 1
ATOM 650 O O . PRO A 1 80 ? -8.596 1.177 11.775 1.00 63.78 80 PRO A O 1
ATOM 653 N N . ILE A 1 81 ? -9.912 2.543 12.960 1.00 65.56 81 ILE A N 1
ATOM 654 C CA . ILE A 1 81 ? -9.833 3.696 12.040 1.00 65.56 81 ILE A CA 1
ATOM 655 C C . ILE A 1 81 ? -8.376 4.035 11.653 1.00 65.56 81 ILE A C 1
ATOM 657 O O . ILE A 1 81 ? -8.109 4.491 10.543 1.00 65.56 81 ILE A O 1
ATOM 661 N N . ARG A 1 82 ? -7.410 3.731 12.532 1.00 71.62 82 ARG A N 1
ATOM 662 C CA . ARG A 1 82 ? -5.965 3.874 12.285 1.00 71.62 82 ARG A CA 1
ATOM 663 C C . ARG A 1 82 ? -5.478 3.101 11.058 1.00 71.62 82 ARG A C 1
ATOM 665 O O . ARG A 1 82 ? -4.664 3.626 10.309 1.00 71.62 82 ARG A O 1
ATOM 672 N N . TYR A 1 83 ? -5.978 1.892 10.829 1.00 73.12 83 TYR A N 1
ATOM 673 C CA . TYR A 1 83 ? -5.541 1.065 9.706 1.00 73.12 83 TYR A CA 1
ATOM 674 C C . TYR A 1 83 ? -6.082 1.587 8.390 1.00 73.12 83 TYR A C 1
ATOM 676 O O . TYR A 1 83 ? -5.335 1.669 7.426 1.00 73.12 83 TYR A O 1
ATOM 684 N N . LEU A 1 84 ? -7.328 2.059 8.371 1.00 77.06 84 LEU A N 1
ATOM 685 C CA . LEU A 1 84 ? -7.896 2.710 7.193 1.00 77.06 84 LEU A CA 1
ATOM 686 C C . LEU A 1 84 ? -7.098 3.964 6.791 1.00 77.06 84 LEU A C 1
ATOM 688 O O . LEU A 1 84 ? -6.856 4.193 5.604 1.00 77.06 84 LEU A O 1
ATOM 692 N N . ILE A 1 85 ? -6.633 4.739 7.777 1.00 82.44 85 ILE A N 1
ATOM 693 C CA . ILE A 1 85 ? -5.740 5.883 7.551 1.00 82.44 85 ILE A CA 1
ATOM 694 C C . ILE A 1 85 ? -4.391 5.417 6.988 1.00 82.44 85 ILE A C 1
ATOM 696 O O . ILE A 1 85 ? -3.948 5.948 5.976 1.00 82.44 85 ILE A O 1
ATOM 700 N N . LEU A 1 86 ? -3.752 4.411 7.590 1.00 80.19 86 LEU A N 1
ATOM 701 C CA . LEU A 1 86 ? -2.463 3.895 7.111 1.00 80.19 86 LEU A CA 1
ATOM 702 C C . LEU A 1 86 ? -2.553 3.331 5.684 1.00 80.19 86 LEU A C 1
ATOM 704 O O . LEU A 1 86 ? -1.683 3.625 4.874 1.00 80.19 86 LEU A O 1
ATOM 708 N N . ILE A 1 87 ? -3.629 2.612 5.362 1.00 81.50 87 ILE A N 1
ATOM 709 C CA . ILE A 1 87 ? -3.927 2.082 4.021 1.00 81.50 87 ILE A CA 1
ATOM 710 C C . ILE A 1 87 ? -4.074 3.213 2.998 1.00 81.50 87 ILE A C 1
ATOM 712 O O . ILE A 1 87 ? -3.518 3.169 1.902 1.00 81.50 87 ILE A O 1
ATOM 716 N N . SER A 1 88 ? -4.812 4.262 3.359 1.00 84.62 88 SER A N 1
ATOM 717 C CA . SER A 1 88 ? -4.975 5.424 2.483 1.00 84.62 88 SER A CA 1
ATOM 718 C C . SER A 1 88 ? -3.642 6.156 2.290 1.00 84.62 88 SER A C 1
ATOM 720 O O . SER A 1 88 ? -3.343 6.631 1.197 1.00 84.62 88 SER A O 1
ATOM 722 N N . MET A 1 89 ? -2.808 6.208 3.332 1.00 88.38 89 MET A N 1
ATOM 723 C CA . MET A 1 89 ? -1.482 6.819 3.276 1.00 88.38 89 MET A CA 1
ATOM 724 C C . MET A 1 89 ? -0.552 6.076 2.316 1.00 88.38 89 MET A C 1
ATOM 726 O O . MET A 1 89 ? 0.078 6.712 1.471 1.00 88.38 89 MET A O 1
ATOM 730 N N . THR A 1 90 ? -0.476 4.747 2.419 1.00 86.81 90 THR A N 1
ATOM 731 C CA . THR A 1 90 ? 0.382 3.925 1.554 1.00 86.81 90 THR A CA 1
ATOM 732 C C . THR A 1 90 ? -0.082 3.962 0.097 1.00 86.81 90 THR A C 1
ATOM 734 O O . THR A 1 90 ? 0.754 4.137 -0.790 1.00 86.81 90 THR A O 1
ATOM 737 N N . ALA A 1 91 ? -1.396 3.987 -0.153 1.00 86.12 91 ALA A N 1
ATOM 738 C CA . ALA A 1 91 ? -1.951 4.163 -1.495 1.00 86.12 91 ALA A CA 1
ATOM 739 C C . ALA A 1 91 ? -1.534 5.500 -2.145 1.00 86.12 91 ALA A C 1
ATOM 741 O O . ALA A 1 91 ? -1.136 5.526 -3.315 1.00 86.12 91 ALA A O 1
ATOM 742 N N . ILE A 1 92 ? -1.578 6.609 -1.393 1.00 89.38 92 ILE A N 1
ATOM 743 C CA . ILE A 1 92 ? -1.149 7.926 -1.895 1.00 89.38 92 ILE A CA 1
ATOM 744 C C . ILE A 1 92 ? 0.371 7.956 -2.111 1.00 89.38 92 ILE A C 1
ATOM 746 O O . ILE A 1 92 ? 0.825 8.440 -3.148 1.00 89.38 92 ILE A O 1
ATOM 750 N N . LEU A 1 93 ? 1.158 7.403 -1.180 1.00 87.19 93 LEU A N 1
ATOM 751 C CA . LEU A 1 93 ? 2.616 7.290 -1.313 1.00 87.19 93 LEU A CA 1
ATOM 752 C C . LEU A 1 93 ? 3.010 6.500 -2.563 1.00 87.19 93 LEU A C 1
ATOM 754 O O . LEU A 1 93 ? 3.922 6.893 -3.287 1.00 87.19 93 LEU A O 1
ATOM 758 N N . ARG A 1 94 ? 2.300 5.413 -2.860 1.00 86.00 94 ARG A N 1
ATOM 759 C CA . ARG A 1 94 ? 2.545 4.640 -4.071 1.00 86.00 94 ARG A CA 1
ATOM 760 C C . ARG A 1 94 ? 2.171 5.426 -5.324 1.00 86.00 94 ARG A C 1
ATOM 762 O O . ARG A 1 94 ? 2.944 5.438 -6.277 1.00 86.00 94 ARG A O 1
ATOM 769 N N . GLN A 1 95 ? 1.019 6.099 -5.334 1.00 84.06 95 GLN A N 1
ATOM 770 C CA . GLN A 1 95 ? 0.642 6.961 -6.455 1.00 84.06 95 GLN A CA 1
ATOM 771 C C . GLN A 1 95 ? 1.724 8.027 -6.714 1.00 84.06 95 GLN A C 1
ATOM 773 O O . GLN A 1 95 ? 2.090 8.259 -7.864 1.00 84.06 95 GLN A O 1
ATOM 778 N N . LEU A 1 96 ? 2.307 8.591 -5.653 1.00 85.94 96 LEU A N 1
ATOM 779 C CA . LEU A 1 96 ? 3.415 9.543 -5.733 1.00 85.94 96 LEU A CA 1
ATOM 780 C C . LEU A 1 96 ? 4.657 8.966 -6.442 1.00 85.94 96 LEU A C 1
ATOM 782 O O . LEU A 1 96 ? 5.269 9.668 -7.236 1.00 85.94 96 LEU A O 1
ATOM 786 N N . LEU A 1 97 ? 5.016 7.699 -6.193 1.00 79.19 97 LEU A N 1
ATOM 787 C CA . LEU A 1 97 ? 6.169 7.044 -6.838 1.00 79.19 97 LEU A CA 1
ATOM 788 C C . LEU A 1 97 ? 5.970 6.816 -8.345 1.00 79.19 97 LEU A C 1
ATOM 790 O O . LEU A 1 97 ? 6.937 6.781 -9.105 1.00 79.19 97 LEU A O 1
ATOM 794 N N . VAL A 1 98 ? 4.721 6.651 -8.780 1.00 76.88 98 VAL A N 1
ATOM 795 C CA . VAL A 1 98 ? 4.369 6.376 -10.182 1.00 76.88 98 VAL A CA 1
ATOM 796 C C . VAL A 1 98 ? 4.293 7.660 -11.006 1.00 76.88 98 VAL A C 1
ATOM 798 O O . VAL A 1 98 ? 4.633 7.660 -12.188 1.00 76.88 98 VAL A O 1
ATOM 801 N N . LEU A 1 99 ? 3.866 8.768 -10.398 1.00 80.19 99 LEU A N 1
ATOM 802 C CA . LEU A 1 99 ? 3.779 10.058 -11.073 1.00 80.19 99 LEU A CA 1
ATOM 803 C C . LEU A 1 99 ? 5.160 10.710 -11.173 1.00 80.19 99 LEU A C 1
ATOM 805 O O . LEU A 1 99 ? 5.643 11.302 -10.214 1.00 80.19 99 LEU A O 1
ATOM 809 N N . HIS A 1 100 ? 5.765 10.654 -12.360 1.00 66.44 100 HIS A N 1
ATOM 810 C CA . HIS A 1 100 ? 7.079 11.262 -12.607 1.00 66.44 100 HIS A CA 1
ATOM 811 C C . HIS A 1 100 ? 7.067 12.571 -13.419 1.00 66.44 100 HIS A C 1
ATOM 813 O O . HIS A 1 100 ? 8.123 13.170 -13.571 1.00 66.44 100 HIS A O 1
ATOM 819 N N . ASP A 1 101 ? 5.915 13.068 -13.891 1.00 68.00 101 ASP A N 1
ATOM 820 C CA . ASP A 1 101 ? 5.899 14.184 -14.866 1.00 68.00 101 ASP A CA 1
ATOM 821 C C . ASP A 1 101 ? 4.894 15.317 -14.556 1.00 68.00 101 ASP A C 1
ATOM 823 O O . ASP A 1 101 ? 4.910 16.383 -15.166 1.00 68.00 101 ASP A O 1
ATOM 827 N N . ARG A 1 102 ? 4.002 15.133 -13.572 1.00 80.12 102 ARG A N 1
ATOM 828 C CA . ARG A 1 102 ? 2.876 16.050 -13.310 1.00 80.12 102 ARG A CA 1
ATOM 829 C C . ARG A 1 102 ? 3.017 16.724 -11.951 1.00 80.12 102 ARG A C 1
ATOM 831 O O . ARG A 1 102 ? 2.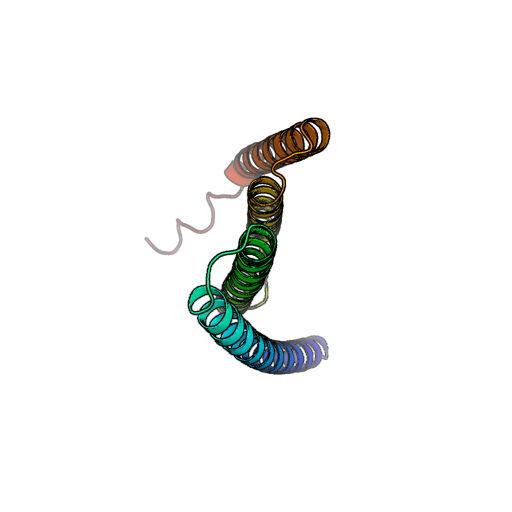395 16.321 -10.973 1.00 80.12 102 ARG A O 1
ATOM 838 N N . GLY A 1 103 ? 3.819 17.790 -11.906 1.00 83.00 103 GLY A N 1
ATOM 839 C CA . GLY A 1 103 ? 4.154 18.499 -10.663 1.00 83.00 103 GLY A CA 1
ATOM 840 C C . GLY A 1 103 ? 2.945 18.991 -9.851 1.00 83.00 103 GLY A C 1
ATOM 841 O O . GLY A 1 103 ? 2.994 18.994 -8.623 1.00 83.00 103 GLY A O 1
ATOM 842 N N . THR A 1 104 ? 1.832 19.346 -10.501 1.00 88.12 104 THR A N 1
ATOM 843 C CA . THR A 1 104 ? 0.586 19.740 -9.816 1.00 88.12 104 THR A CA 1
ATOM 844 C C . THR A 1 104 ? -0.070 18.579 -9.073 1.00 88.12 104 THR A C 1
ATOM 846 O O . THR A 1 104 ? -0.527 18.748 -7.944 1.00 88.12 104 THR A O 1
ATOM 849 N N . GLU A 1 105 ? -0.092 17.390 -9.671 1.00 88.44 105 GLU A N 1
ATOM 850 C CA . GLU A 1 105 ? -0.643 16.187 -9.046 1.00 88.44 105 GLU A CA 1
ATOM 851 C C . GLU A 1 105 ? 0.240 15.736 -7.881 1.00 88.44 105 GLU A C 1
ATOM 853 O O . GLU A 1 105 ? -0.275 15.447 -6.803 1.00 88.44 105 GLU A O 1
ATOM 858 N N . THR A 1 106 ? 1.565 15.788 -8.037 1.00 89.69 106 THR A N 1
ATOM 859 C CA . THR A 1 106 ? 2.513 15.520 -6.945 1.00 89.69 106 THR A CA 1
ATOM 860 C C . THR A 1 106 ? 2.297 16.464 -5.757 1.00 89.69 106 THR A C 1
ATOM 862 O O . THR A 1 106 ? 2.297 16.014 -4.609 1.00 89.69 106 THR A O 1
ATOM 865 N N . LEU A 1 107 ? 2.052 17.757 -6.005 1.00 90.88 107 LEU A N 1
ATOM 866 C CA . LEU A 1 107 ? 1.751 18.734 -4.950 1.00 90.88 107 LEU A CA 1
ATOM 867 C C . LEU A 1 107 ? 0.448 18.406 -4.208 1.00 90.88 107 LEU A C 1
ATOM 869 O O . LEU A 1 107 ? 0.429 18.427 -2.977 1.00 90.88 107 LEU A O 1
ATOM 873 N N . LEU A 1 108 ? -0.622 18.059 -4.929 1.00 92.06 108 LEU A N 1
ATOM 874 C CA . LEU A 1 108 ? -1.905 17.686 -4.322 1.00 92.06 108 LEU A CA 1
ATOM 875 C C . LEU A 1 108 ? -1.816 16.377 -3.525 1.00 92.06 108 LEU A C 1
ATOM 877 O O . LEU A 1 108 ? -2.366 16.295 -2.429 1.00 92.06 108 LEU A O 1
ATOM 881 N N . LEU A 1 109 ? -1.096 15.373 -4.033 1.00 91.06 109 LEU A N 1
ATO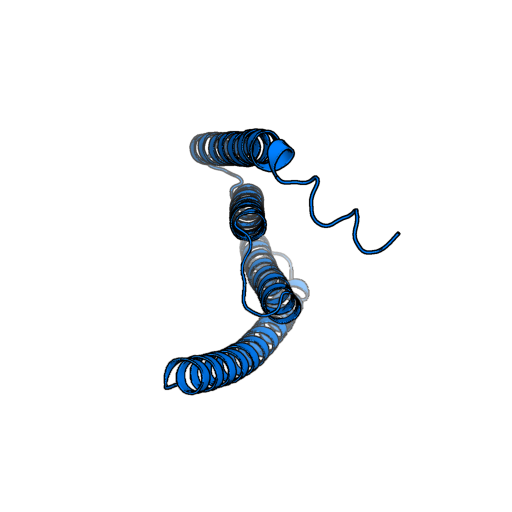M 882 C CA . LEU A 1 109 ? -0.878 14.103 -3.331 1.00 91.06 109 LEU A CA 1
ATOM 883 C C . LEU A 1 109 ? -0.040 14.304 -2.060 1.00 91.06 109 LEU A C 1
ATOM 885 O O . LEU A 1 109 ? -0.355 13.743 -1.011 1.00 91.06 109 LEU A O 1
ATOM 889 N N . THR A 1 110 ? 0.980 15.163 -2.119 1.00 91.31 110 THR A N 1
ATOM 890 C CA . THR A 1 110 ? 1.792 15.522 -0.946 1.00 91.31 110 THR A CA 1
ATOM 891 C C . THR A 1 110 ? 0.959 16.267 0.101 1.00 91.31 110 THR A C 1
ATOM 893 O O . THR A 1 110 ? 1.035 15.951 1.290 1.00 91.31 110 THR A O 1
ATOM 896 N N . LEU A 1 111 ? 0.105 17.206 -0.328 1.00 93.94 111 LEU A N 1
ATOM 897 C CA . LEU A 1 111 ? -0.853 17.880 0.550 1.00 93.94 111 LEU A CA 1
ATOM 898 C C . LEU A 1 111 ? -1.813 16.870 1.199 1.00 93.94 111 LEU A C 1
ATOM 900 O O . LEU A 1 111 ? -2.064 16.947 2.399 1.00 93.94 111 LEU A O 1
ATOM 904 N N . ALA A 1 112 ? -2.315 15.898 0.436 1.00 92.94 112 ALA A N 1
ATOM 905 C CA . ALA A 1 112 ? -3.202 14.863 0.954 1.00 92.94 112 ALA A CA 1
ATOM 906 C C . ALA A 1 112 ? -2.524 14.017 2.046 1.00 92.94 112 ALA A C 1
ATOM 908 O O . ALA A 1 112 ? -3.135 13.779 3.087 1.00 92.94 112 ALA A O 1
ATOM 909 N N . ILE A 1 113 ? -1.252 13.633 1.866 1.00 92.25 113 ILE A N 1
ATOM 910 C CA . ILE A 1 113 ? -0.471 12.926 2.898 1.00 92.25 113 ILE A CA 1
ATOM 911 C C . ILE A 1 113 ? -0.310 13.790 4.156 1.00 92.25 113 ILE A C 1
ATOM 913 O O . ILE A 1 113 ? -0.480 13.277 5.263 1.00 92.25 113 ILE A O 1
ATOM 917 N N . LEU A 1 114 ? -0.030 15.091 4.011 1.00 93.00 114 LEU A N 1
ATOM 918 C CA . LEU A 1 114 ? 0.068 16.017 5.148 1.00 93.00 114 LEU A CA 1
ATOM 919 C C . LEU A 1 114 ? -1.245 16.115 5.930 1.00 93.00 114 LEU A C 1
ATOM 921 O O . LEU A 1 114 ? -1.235 16.053 7.160 1.00 93.00 114 LEU A O 1
ATOM 925 N N . VAL A 1 115 ? -2.377 16.223 5.231 1.00 93.44 115 VAL A N 1
ATOM 926 C CA . VAL A 1 115 ? -3.709 16.228 5.854 1.00 93.44 115 VAL A CA 1
ATOM 927 C C . VAL A 1 115 ? -3.943 14.922 6.610 1.00 93.44 115 VAL A C 1
ATOM 929 O O . VAL A 1 115 ? -4.364 14.947 7.765 1.00 93.44 115 VAL A O 1
ATOM 932 N N . LEU A 1 116 ? -3.617 13.782 5.998 1.00 89.94 116 LEU A N 1
ATOM 933 C CA . LEU A 1 116 ? -3.787 12.465 6.605 1.00 89.94 116 LEU A CA 1
ATOM 934 C C . LEU A 1 116 ? -2.933 12.288 7.871 1.00 89.94 116 LEU A C 1
ATOM 936 O O . LEU A 1 116 ? -3.418 11.787 8.888 1.00 89.94 116 LEU A O 1
ATOM 940 N N . ALA A 1 117 ? -1.680 12.748 7.829 1.00 89.88 117 ALA A N 1
ATOM 941 C CA . ALA A 1 117 ? -0.787 12.772 8.983 1.00 89.88 117 ALA A CA 1
ATOM 942 C C . ALA A 1 117 ? -1.331 13.684 10.098 1.00 89.88 117 ALA A C 1
ATOM 944 O O . ALA A 1 117 ? -1.290 13.320 11.277 1.00 89.88 117 ALA A O 1
ATOM 945 N N . GLY A 1 118 ? -1.909 14.833 9.736 1.00 91.19 118 GLY A N 1
ATOM 946 C CA . GLY A 1 118 ? -2.608 15.722 10.664 1.00 91.19 118 GLY A CA 1
ATOM 947 C C . GLY A 1 118 ? -3.804 15.045 11.338 1.00 91.19 118 GLY A C 1
ATOM 948 O O . GLY A 1 118 ? -3.912 15.076 12.564 1.00 91.19 118 GLY A O 1
ATOM 949 N N . VAL A 1 119 ? -4.654 14.354 10.571 1.00 89.38 119 VAL A N 1
ATOM 950 C CA . VAL A 1 119 ? -5.785 13.575 11.107 1.00 89.38 119 VAL A CA 1
ATOM 951 C C . VAL A 1 119 ? -5.298 12.504 12.077 1.00 89.38 119 VAL A C 1
ATOM 953 O O . VAL A 1 119 ? -5.861 12.371 13.161 1.00 89.38 119 VAL A O 1
ATOM 956 N N . LEU A 1 120 ? -4.234 11.773 11.736 1.00 85.56 120 LEU A N 1
ATOM 957 C CA . LEU A 1 120 ? -3.659 10.761 12.623 1.00 85.56 120 LEU A CA 1
ATOM 958 C C . LEU A 1 120 ? -3.135 11.387 13.921 1.00 85.56 120 LEU A C 1
ATOM 960 O O . LEU A 1 120 ? -3.337 10.822 14.994 1.00 85.56 120 LEU A O 1
ATOM 964 N N . THR A 1 121 ? -2.528 12.570 13.835 1.00 87.50 121 THR A N 1
ATOM 965 C CA . THR A 1 121 ? -2.009 13.314 14.990 1.00 87.50 121 THR A CA 1
ATOM 966 C C . THR A 1 121 ? -3.146 13.766 15.906 1.00 87.50 121 THR A C 1
ATOM 968 O O . THR A 1 121 ? -3.126 13.454 17.096 1.00 87.50 121 THR A O 1
ATOM 971 N N . VAL A 1 122 ? -4.187 14.402 15.360 1.00 88.12 122 VAL A N 1
ATOM 972 C CA . VAL A 1 122 ? -5.379 14.824 16.117 1.00 88.12 122 VAL A CA 1
ATOM 973 C C . VAL A 1 122 ? -6.105 13.621 16.709 1.00 88.12 122 VAL A C 1
ATOM 975 O O . VAL A 1 122 ? -6.438 13.623 17.890 1.00 88.12 122 VAL A O 1
ATOM 978 N N . PHE A 1 123 ? -6.297 12.558 15.928 1.00 82.38 123 PHE A N 1
ATOM 979 C CA . PHE A 1 123 ? -6.903 11.322 16.408 1.00 82.38 123 PHE A CA 1
ATOM 980 C C . PHE A 1 123 ? -6.069 10.680 17.517 1.00 82.38 123 PHE A C 1
ATOM 982 O O . PHE A 1 123 ? -6.634 10.173 18.482 1.00 82.38 123 PHE A O 1
ATOM 989 N N . SER A 1 124 ? -4.737 10.706 17.414 1.00 79.56 124 SER A N 1
ATOM 990 C CA . SER A 1 124 ? -3.848 10.199 18.461 1.00 79.56 124 SER A CA 1
ATOM 991 C C . SER A 1 124 ? -3.903 11.041 19.733 1.00 79.56 124 SER A C 1
ATOM 993 O O . SER A 1 124 ? -3.853 10.469 20.815 1.00 79.56 124 SER A O 1
ATOM 995 N N . TYR A 1 125 ? -4.071 12.358 19.605 1.00 82.31 125 TYR A N 1
ATOM 996 C CA . TYR A 1 125 ? -4.205 13.283 20.724 1.00 82.31 125 TYR A CA 1
ATOM 997 C C . TYR A 1 125 ? -5.555 13.103 21.430 1.00 82.31 125 TYR A C 1
ATOM 999 O O . TYR A 1 125 ? -5.598 12.883 22.634 1.00 82.31 125 TYR A O 1
ATOM 1007 N N . VAL A 1 126 ? -6.653 13.068 20.667 1.00 79.69 126 VAL A N 1
ATOM 1008 C CA . VAL A 1 126 ? -8.015 12.826 21.175 1.00 79.69 126 VAL A CA 1
ATOM 1009 C C . VAL A 1 126 ? -8.164 11.417 21.756 1.00 79.69 126 VAL A C 1
ATOM 1011 O O . VAL A 1 126 ? -8.753 11.240 22.815 1.00 79.69 126 VAL A O 1
ATOM 1014 N N . SER A 1 127 ? -7.605 10.399 21.098 1.00 65.69 127 SER A N 1
ATOM 1015 C CA . SER A 1 127 ? -7.634 9.018 21.605 1.00 65.69 127 SER A CA 1
ATOM 1016 C C . SER A 1 127 ? -6.604 8.768 22.711 1.00 65.69 127 SER A C 1
ATOM 1018 O O . SER A 1 127 ? -6.648 7.713 23.342 1.00 65.69 127 SER A O 1
ATOM 1020 N N . GLY A 1 128 ? -5.674 9.701 22.940 1.00 57.28 128 GLY A N 1
ATOM 1021 C CA . GLY A 1 128 ? -4.740 9.679 24.066 1.00 57.28 128 GLY A CA 1
ATOM 1022 C C . GLY A 1 128 ? -5.459 9.758 25.414 1.00 57.28 128 GLY A C 1
ATOM 1023 O O . GLY A 1 128 ? -4.982 9.168 26.376 1.00 57.28 128 GLY A O 1
ATOM 1024 N N . ASP A 1 129 ? -6.655 10.354 25.447 1.00 48.72 129 ASP A N 1
ATOM 1025 C CA . ASP A 1 129 ? -7.529 10.418 26.628 1.00 48.72 129 ASP A CA 1
ATOM 1026 C C . ASP A 1 129 ? -8.271 9.087 26.904 1.00 48.72 129 ASP A C 1
ATOM 1028 O O . ASP A 1 129 ? -8.769 8.848 27.998 1.00 48.72 129 ASP A O 1
ATOM 1032 N N . PHE A 1 130 ? -8.285 8.157 25.936 1.00 48.25 130 PHE A N 1
ATOM 1033 C CA . PHE A 1 130 ? -8.922 6.832 26.044 1.00 48.25 130 PHE A CA 1
ATOM 1034 C C . PHE A 1 130 ? -7.926 5.660 26.087 1.00 48.25 130 PHE A C 1
ATOM 1036 O O . PHE A 1 130 ? -8.332 4.496 26.029 1.00 48.25 130 PHE A O 1
ATOM 1043 N N . LYS A 1 131 ? -6.615 5.929 26.175 1.00 49.66 131 LYS A N 1
ATOM 1044 C CA . LYS A 1 131 ? -5.579 4.880 26.168 1.00 49.66 131 LYS A CA 1
ATOM 1045 C C . LYS A 1 131 ? -5.198 4.363 27.565 1.00 49.66 131 LYS A C 1
ATOM 1047 O O . LYS A 1 131 ? -4.431 3.414 27.660 1.00 49.66 131 LYS A O 1
ATOM 1052 N N . HIS A 1 132 ? -5.786 4.888 28.643 1.00 40.75 132 HIS A N 1
ATOM 1053 C CA . HIS A 1 132 ? -5.439 4.457 30.005 1.00 40.75 132 HIS A CA 1
ATOM 1054 C C . HIS A 1 132 ? -6.235 3.256 30.557 1.00 40.75 132 HIS A C 1
ATOM 1056 O O . HIS A 1 132 ? -6.052 2.899 31.713 1.00 40.75 132 HIS A O 1
ATOM 1062 N N . SER A 1 133 ? -7.100 2.590 29.775 1.00 46.25 133 SER A N 1
ATOM 1063 C CA . SER A 1 133 ? -7.933 1.478 30.293 1.00 46.25 133 SER A CA 1
ATOM 1064 C C . SER A 1 133 ? -7.753 0.110 29.623 1.00 46.25 133 SER A C 1
ATOM 1066 O O . SER A 1 133 ? -8.599 -0.763 29.819 1.00 46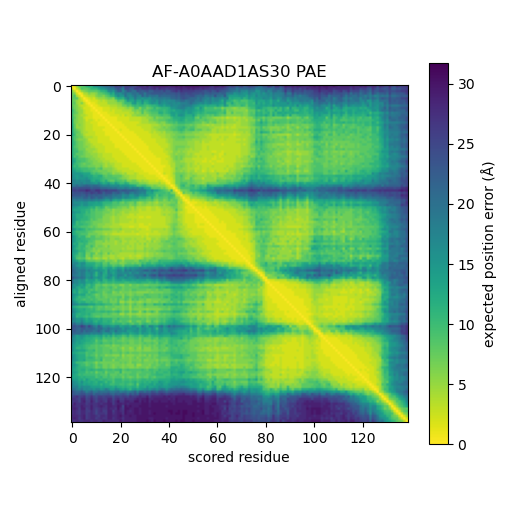.25 133 SER A O 1
ATOM 1068 N N . ARG A 1 134 ? -6.676 -0.136 28.861 1.00 50.88 134 ARG A N 1
ATOM 1069 C CA . ARG A 1 134 ? -6.366 -1.509 28.390 1.00 50.88 134 ARG A CA 1
ATOM 1070 C C . ARG A 1 134 ? -4.934 -2.002 28.583 1.00 50.88 134 ARG A C 1
ATOM 1072 O O . ARG A 1 134 ? -4.729 -3.186 28.369 1.00 50.88 134 ARG A O 1
ATOM 1079 N N . ASP A 1 135 ? -4.012 -1.176 29.070 1.00 40.34 135 ASP A N 1
ATOM 1080 C CA . ASP A 1 135 ? -2.676 -1.637 29.491 1.00 40.34 135 ASP A CA 1
ATOM 1081 C C . ASP A 1 135 ? -2.571 -1.867 31.022 1.00 40.34 135 ASP A C 1
ATOM 1083 O O . ASP A 1 135 ? -1.561 -2.367 31.495 1.00 40.34 135 ASP A O 1
ATOM 1087 N N . GLU A 1 136 ? -3.626 -1.583 31.807 1.00 41.69 136 GLU A N 1
ATOM 1088 C CA . GLU A 1 136 ? -3.680 -1.788 33.277 1.00 41.69 136 GLU A CA 1
ATOM 1089 C C . GLU A 1 136 ? -4.635 -2.932 33.684 1.00 41.69 136 GLU A C 1
ATOM 1091 O O . GLU A 1 136 ? -5.383 -2.846 34.656 1.00 41.69 136 GLU A O 1
ATOM 1096 N N . LYS A 1 137 ? -4.695 -4.007 32.890 1.00 41.72 137 LYS A N 1
ATOM 1097 C CA . LYS A 1 137 ? -5.337 -5.265 33.326 1.00 41.72 137 LYS A CA 1
ATO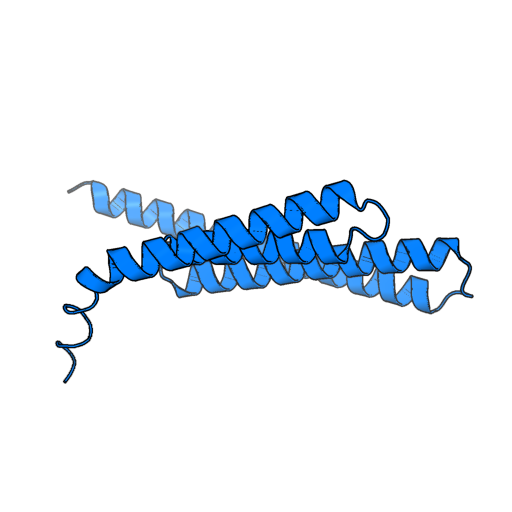M 1098 C C . LYS A 1 137 ? -4.459 -6.506 33.204 1.00 41.72 137 LYS A C 1
ATOM 1100 O O . LYS A 1 137 ? -4.884 -7.557 33.670 1.00 41.72 137 LYS A O 1
ATOM 1105 N N . ASP A 1 138 ? -3.249 -6.359 32.671 1.00 47.03 138 ASP A N 1
ATOM 1106 C CA . ASP A 1 138 ? -2.297 -7.460 32.494 1.00 47.03 138 ASP A CA 1
ATOM 1107 C C . ASP A 1 138 ? -0.963 -7.219 33.239 1.00 47.03 138 ASP A C 1
ATOM 1109 O O . ASP A 1 138 ? 0.055 -7.815 32.890 1.00 47.03 138 ASP A O 1
ATOM 1113 N N . ALA A 1 139 ? -0.968 -6.369 34.277 1.00 39.88 139 ALA A N 1
ATOM 1114 C CA . ALA A 1 139 ? 0.142 -6.196 35.221 1.00 39.88 139 ALA A CA 1
ATOM 1115 C C . ALA A 1 139 ? -0.332 -6.371 36.669 1.00 39.88 139 ALA A C 1
ATOM 1117 O O . ALA A 1 139 ? -1.407 -5.820 37.002 1.00 39.88 139 ALA A O 1
#

Mean predicted aligned error: 10.82 Å

Sequence (139 aa):
MKFDHYKKIVNAALDILLGLLAIVVVVFMLRYIIDIGSMILRPLSADLFGKVIQEVTSFFMLFEFVIMLIRYIEEGHHIPIRYLILISMTAILRQLLVLHDRGTETLLLTLAILVLAGVLTVFSYVSGDFKHSRDEKDA